Protein AF-A0A2D4JCH6-F1 (afdb_monomer)

Structure (mmCIF, N/CA/C/O backbone):
data_AF-A0A2D4JCH6-F1
#
_entry.id   AF-A0A2D4JCH6-F1
#
loop_
_atom_site.group_PDB
_atom_site.id
_atom_site.type_symbol
_atom_site.label_atom_id
_atom_site.label_alt_id
_atom_site.label_comp_id
_atom_site.label_asym_id
_atom_site.label_entity_id
_atom_site.label_seq_id
_atom_site.pdbx_PDB_ins_code
_atom_site.Cartn_x
_atom_site.Cartn_y
_atom_site.Cartn_z
_atom_site.occupancy
_atom_site.B_iso_or_equiv
_atom_site.auth_seq_id
_atom_site.auth_comp_id
_atom_site.auth_asym_id
_atom_site.auth_atom_id
_atom_site.pdbx_PDB_model_num
ATOM 1 N N . VAL A 1 1 ? 6.506 -12.071 -4.773 1.00 71.94 1 VAL A N 1
ATOM 2 C CA . VAL A 1 1 ? 5.871 -12.316 -3.455 1.00 71.94 1 VAL A CA 1
ATOM 3 C C . VAL A 1 1 ? 6.969 -12.253 -2.410 1.00 71.94 1 VAL A C 1
ATOM 5 O O . VAL A 1 1 ? 8.033 -12.792 -2.683 1.00 71.94 1 VAL A O 1
ATOM 8 N N . SER A 1 2 ? 6.762 -11.554 -1.295 1.00 74.69 2 SER A N 1
ATOM 9 C CA . SER A 1 2 ? 7.738 -11.487 -0.205 1.00 74.69 2 SER A CA 1
ATOM 10 C C . SER A 1 2 ? 7.780 -12.816 0.542 1.00 74.69 2 SER A C 1
ATOM 12 O O . SER A 1 2 ? 6.731 -13.385 0.840 1.00 74.69 2 SER A O 1
ATOM 14 N N . THR A 1 3 ? 8.980 -13.329 0.801 1.00 81.62 3 THR A N 1
ATOM 15 C CA . THR A 1 3 ? 9.206 -14.608 1.494 1.00 81.62 3 THR A CA 1
ATOM 16 C C . THR A 1 3 ? 9.396 -14.441 3.003 1.00 81.62 3 THR A C 1
ATOM 18 O O . THR A 1 3 ? 9.508 -15.439 3.710 1.00 81.62 3 THR A O 1
ATOM 21 N N . GLY A 1 4 ? 9.417 -13.203 3.509 1.00 85.62 4 GLY A N 1
ATOM 22 C CA . GLY A 1 4 ? 9.615 -12.886 4.922 1.00 85.62 4 GLY A CA 1
ATOM 23 C C . GLY A 1 4 ? 9.045 -11.518 5.300 1.00 85.62 4 GLY A C 1
ATOM 24 O O . GLY A 1 4 ? 8.462 -10.826 4.468 1.00 85.62 4 GLY A O 1
ATOM 25 N N . CYS A 1 5 ? 9.198 -11.144 6.570 1.00 91.44 5 CYS A N 1
ATOM 26 C CA . CYS A 1 5 ? 8.787 -9.834 7.068 1.00 91.44 5 CYS A CA 1
ATOM 27 C C . CYS A 1 5 ? 9.820 -8.779 6.643 1.00 91.44 5 CYS A C 1
ATOM 29 O O . CYS A 1 5 ? 10.999 -8.888 6.981 1.00 91.44 5 CYS A O 1
ATOM 31 N N . GLU A 1 6 ? 9.396 -7.783 5.869 1.00 90.38 6 GLU A N 1
ATOM 32 C CA . GLU A 1 6 ? 10.248 -6.676 5.442 1.00 90.38 6 GLU A CA 1
ATOM 33 C C . GLU A 1 6 ? 10.234 -5.581 6.506 1.00 90.38 6 GLU A C 1
ATOM 35 O O . GLU A 1 6 ? 9.168 -5.165 6.955 1.00 90.38 6 GLU A O 1
ATOM 40 N N . VAL A 1 7 ? 11.418 -5.092 6.875 1.00 87.25 7 VAL A N 1
ATOM 41 C CA . VAL A 1 7 ? 11.586 -3.934 7.759 1.00 87.25 7 VAL A CA 1
ATOM 42 C C . VAL A 1 7 ? 11.928 -2.731 6.891 1.00 87.25 7 VAL A C 1
ATOM 44 O O . VAL A 1 7 ? 12.899 -2.779 6.129 1.00 87.25 7 VAL A O 1
ATOM 47 N N . ARG A 1 8 ? 11.146 -1.656 6.984 1.00 78.38 8 ARG A N 1
ATOM 48 C CA . ARG A 1 8 ? 11.435 -0.393 6.291 1.00 78.38 8 ARG A CA 1
ATOM 49 C C . ARG A 1 8 ? 11.866 0.692 7.279 1.00 78.38 8 ARG A C 1
ATOM 51 O O . ARG A 1 8 ? 11.568 0.574 8.462 1.00 78.38 8 ARG A O 1
ATOM 58 N N . PRO A 1 9 ? 12.602 1.732 6.836 1.00 70.19 9 PRO A N 1
ATOM 59 C CA . PRO A 1 9 ? 12.884 2.889 7.682 1.00 70.19 9 PRO A CA 1
ATOM 60 C C . PRO A 1 9 ? 11.574 3.506 8.202 1.00 70.19 9 PRO A C 1
ATOM 62 O O . PRO A 1 9 ? 10.740 3.927 7.407 1.00 70.19 9 PRO A O 1
ATOM 65 N N . GLY A 1 10 ? 11.401 3.534 9.527 1.00 65.06 10 GLY A N 1
ATOM 66 C CA . GLY A 1 10 ? 10.126 3.816 10.207 1.00 65.06 10 GLY A CA 1
ATOM 67 C C . GLY A 1 10 ? 9.598 2.580 10.959 1.00 65.06 10 GLY A C 1
ATOM 68 O O . GLY A 1 10 ? 10.153 1.495 10.811 1.00 65.06 10 GLY A O 1
ATOM 69 N N . PRO A 1 11 ? 8.556 2.690 11.804 1.00 61.19 11 PRO A N 1
ATOM 70 C CA . PRO A 1 11 ? 7.931 1.535 12.455 1.00 61.19 11 PRO A CA 1
ATOM 71 C C . PRO A 1 11 ? 7.008 0.785 11.475 1.00 61.19 11 PRO A C 1
ATOM 73 O O . PRO A 1 11 ? 5.821 0.600 11.742 1.00 61.19 11 PRO A O 1
ATOM 76 N N . GLU A 1 12 ? 7.536 0.405 10.309 1.00 78.44 12 GLU A N 1
ATOM 77 C CA . GLU A 1 12 ? 6.784 -0.263 9.247 1.00 78.44 12 GLU A CA 1
ATOM 78 C C . GLU A 1 12 ? 7.354 -1.653 8.971 1.00 78.44 12 GLU A C 1
ATOM 80 O O . GLU A 1 12 ? 8.419 -1.818 8.367 1.00 78.44 12 GLU A O 1
ATOM 85 N N . PHE A 1 13 ? 6.599 -2.658 9.407 1.00 91.81 13 PHE A N 1
ATOM 86 C CA . PHE A 1 13 ? 6.826 -4.060 9.090 1.00 91.81 13 PHE A CA 1
ATOM 87 C C . PHE A 1 13 ? 5.783 -4.498 8.075 1.00 91.81 13 PHE A C 1
ATOM 89 O O . PHE A 1 13 ? 4.589 -4.274 8.295 1.00 91.81 13 PHE A O 1
ATOM 96 N N . LEU A 1 14 ? 6.200 -5.094 6.957 1.00 92.62 14 LEU A N 1
ATOM 97 C CA . LEU A 1 14 ? 5.248 -5.474 5.917 1.00 92.62 14 LEU A CA 1
ATOM 98 C C . LEU A 1 14 ? 5.599 -6.759 5.173 1.00 92.62 14 LEU A C 1
ATOM 100 O O . LEU A 1 14 ? 6.757 -7.139 5.032 1.00 92.62 14 LEU A O 1
ATOM 104 N N . THR A 1 15 ? 4.569 -7.398 4.626 1.00 93.88 15 THR A N 1
ATOM 105 C CA . THR A 1 15 ? 4.709 -8.397 3.561 1.00 93.88 15 THR A CA 1
ATOM 106 C C . THR A 1 15 ? 3.992 -7.905 2.310 1.00 93.88 15 THR A C 1
ATOM 108 O O . THR A 1 15 ? 3.026 -7.142 2.382 1.00 93.88 15 THR A O 1
ATOM 111 N N . ARG A 1 16 ? 4.464 -8.311 1.129 1.00 93.19 16 ARG A N 1
ATOM 112 C CA . ARG A 1 16 ? 3.906 -7.843 -0.149 1.00 93.19 16 ARG A CA 1
ATOM 113 C C . ARG A 1 16 ? 3.774 -8.941 -1.191 1.00 93.19 16 ARG A C 1
ATOM 115 O O . ARG A 1 16 ? 4.590 -9.857 -1.274 1.00 93.19 16 ARG A O 1
ATOM 122 N N . SER A 1 17 ? 2.760 -8.833 -2.041 1.00 93.00 17 SER A N 1
ATOM 123 C CA . SER A 1 17 ? 2.503 -9.777 -3.131 1.00 93.00 17 SER A CA 1
ATOM 124 C C . SER A 1 17 ? 2.033 -9.041 -4.377 1.00 93.00 17 SER A C 1
ATOM 126 O O . SER A 1 17 ? 0.960 -8.437 -4.371 1.00 93.00 17 SER A O 1
ATOM 128 N N . TYR A 1 18 ? 2.862 -9.045 -5.426 1.00 93.56 18 TYR A N 1
ATOM 129 C CA . TYR A 1 18 ? 2.617 -8.313 -6.671 1.00 93.56 18 TYR A CA 1
ATOM 130 C C . TYR A 1 18 ? 2.378 -9.288 -7.814 1.00 93.56 18 TYR A C 1
ATOM 132 O O . TYR A 1 18 ? 3.076 -10.292 -7.952 1.00 93.56 18 TYR A O 1
ATOM 140 N N . MET A 1 19 ? 1.388 -8.958 -8.632 1.00 95.00 19 MET A N 1
ATOM 141 C CA . MET A 1 19 ? 0.992 -9.692 -9.820 1.00 95.00 19 MET A CA 1
ATOM 142 C C . MET A 1 19 ? 1.044 -8.728 -10.997 1.00 95.00 19 MET A C 1
ATOM 144 O O . MET A 1 19 ? 0.363 -7.700 -10.982 1.00 95.00 19 MET A O 1
ATOM 148 N N . PHE A 1 20 ? 1.837 -9.066 -12.007 1.00 93.81 20 PHE A N 1
ATOM 149 C CA . PHE A 1 20 ? 1.946 -8.307 -13.24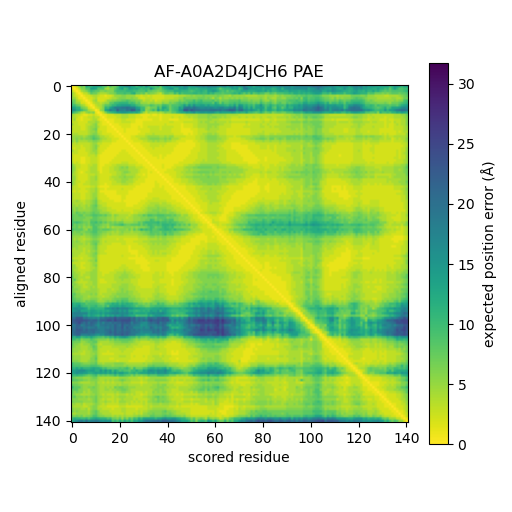8 1.00 93.81 20 PHE A CA 1
ATOM 150 C C . PHE A 1 20 ? 1.236 -9.061 -14.365 1.00 93.81 20 PHE A C 1
ATOM 152 O O . PHE A 1 20 ? 1.320 -10.284 -14.458 1.00 93.81 20 PHE A O 1
ATOM 159 N N . PHE A 1 21 ? 0.521 -8.325 -15.205 1.00 94.56 21 PHE A N 1
ATOM 160 C CA . PHE A 1 21 ? -0.248 -8.873 -16.315 1.00 94.56 21 PHE A CA 1
ATOM 161 C C . PHE A 1 21 ? 0.388 -8.468 -17.648 1.00 94.56 21 PHE A C 1
ATOM 163 O O . PHE A 1 21 ? 1.012 -7.412 -17.755 1.00 94.56 21 PHE A O 1
ATOM 170 N N . ALA A 1 22 ? 0.176 -9.270 -18.696 1.00 92.88 22 ALA A N 1
ATOM 171 C CA . ALA A 1 22 ? 0.750 -9.029 -20.026 1.00 92.88 22 ALA A CA 1
ATOM 172 C C . ALA A 1 22 ? 0.373 -7.656 -20.624 1.00 92.88 22 ALA A C 1
ATOM 174 O O . ALA A 1 22 ? 1.137 -7.054 -21.374 1.00 92.88 22 ALA A O 1
ATOM 175 N N . ASN A 1 23 ? -0.779 -7.103 -20.237 1.00 94.50 23 ASN A N 1
ATOM 176 C CA . ASN A 1 23 ? -1.227 -5.763 -20.630 1.00 94.50 23 ASN A CA 1
ATOM 177 C C . ASN A 1 23 ? -0.582 -4.622 -19.814 1.00 94.50 23 ASN A C 1
ATOM 179 O O . ASN A 1 23 ? -1.053 -3.481 -19.859 1.00 94.50 23 ASN A O 1
ATOM 183 N N . ARG A 1 24 ? 0.494 -4.918 -19.074 1.00 93.69 24 ARG A N 1
ATOM 184 C CA . ARG A 1 24 ? 1.244 -4.000 -18.205 1.00 93.69 24 ARG A CA 1
ATOM 185 C C . ARG A 1 24 ? 0.456 -3.460 -17.015 1.00 93.69 24 ARG A C 1
ATOM 187 O O . ARG A 1 24 ? 0.909 -2.527 -16.354 1.00 93.69 24 ARG A O 1
ATOM 194 N N . LEU A 1 25 ? -0.720 -4.011 -16.733 1.00 96.56 25 LEU A N 1
ATOM 195 C CA . LEU A 1 25 ? -1.394 -3.750 -15.471 1.00 96.56 25 LEU A CA 1
ATOM 196 C C . LEU A 1 25 ? -0.701 -4.523 -14.355 1.00 96.56 25 LEU A C 1
ATOM 198 O O . LEU A 1 25 ? -0.081 -5.563 -14.589 1.00 96.56 25 LEU A O 1
ATOM 202 N N . PHE A 1 26 ? -0.856 -4.038 -13.133 1.00 96.25 26 PHE A N 1
ATOM 203 C CA . PHE A 1 26 ? -0.466 -4.781 -11.950 1.00 96.25 26 PHE A CA 1
ATOM 204 C C . PHE A 1 26 ? -1.544 -4.722 -10.874 1.00 96.25 26 PHE A C 1
ATOM 206 O O . PHE A 1 26 ? -2.328 -3.768 -10.783 1.00 96.25 26 PHE A O 1
ATOM 213 N N . LYS A 1 27 ? -1.560 -5.766 -10.048 1.00 97.31 27 LYS A N 1
ATOM 214 C CA . LYS A 1 27 ? -2.262 -5.802 -8.770 1.00 97.31 27 LYS A CA 1
ATOM 215 C C . LYS A 1 27 ? -1.237 -6.072 -7.683 1.00 97.31 27 LYS A C 1
ATOM 217 O O . LYS A 1 27 ? -0.439 -6.996 -7.807 1.00 97.31 27 LYS A O 1
ATOM 222 N N . ALA A 1 28 ? -1.269 -5.273 -6.634 1.00 96.38 28 ALA A N 1
ATOM 223 C CA . ALA A 1 28 ? -0.366 -5.400 -5.509 1.00 96.38 28 ALA A CA 1
ATOM 224 C C . ALA A 1 28 ? -1.159 -5.459 -4.207 1.00 96.38 28 ALA A C 1
ATOM 226 O O . ALA A 1 28 ? -2.183 -4.793 -4.052 1.00 96.38 28 ALA A O 1
ATOM 227 N N . TYR A 1 29 ? -0.668 -6.278 -3.288 1.00 95.69 29 TYR A N 1
ATOM 228 C CA . TYR A 1 29 ? -1.117 -6.323 -1.907 1.00 95.69 29 TYR A CA 1
ATOM 229 C C . TYR A 1 29 ? 0.070 -6.017 -1.010 1.00 95.69 29 TYR A C 1
ATOM 231 O O . TYR A 1 29 ? 1.151 -6.572 -1.226 1.00 95.69 29 TYR A O 1
ATOM 239 N N . GLN A 1 30 ? -0.143 -5.163 -0.020 1.00 94.56 30 GLN A N 1
ATOM 240 C CA . GLN A 1 30 ? 0.806 -4.906 1.057 1.00 94.56 30 GLN A CA 1
ATOM 241 C C . GLN A 1 30 ? 0.072 -5.097 2.380 1.00 94.56 30 GLN A C 1
ATOM 243 O O . GLN A 1 30 ? -0.994 -4.519 2.581 1.00 94.56 30 GLN A O 1
ATOM 248 N N . PHE A 1 31 ? 0.614 -5.928 3.258 1.00 94.44 31 PHE A N 1
ATOM 249 C CA . PHE A 1 31 ? 0.073 -6.193 4.585 1.00 94.44 31 PHE A CA 1
ATOM 250 C C . PHE A 1 31 ? 1.027 -5.584 5.596 1.00 94.44 31 PHE A C 1
ATOM 252 O O . PHE A 1 31 ? 2.207 -5.920 5.571 1.00 94.44 31 PHE A O 1
ATOM 259 N N . TYR A 1 32 ? 0.525 -4.697 6.446 1.00 93.69 32 TYR A N 1
ATOM 260 C CA . TYR A 1 32 ? 1.311 -3.988 7.446 1.00 93.69 32 TYR A CA 1
ATOM 261 C C . TYR A 1 32 ? 1.084 -4.589 8.828 1.00 93.69 32 TYR A C 1
ATOM 263 O O . TYR A 1 32 ? -0.036 -4.973 9.182 1.00 93.69 32 TYR A O 1
ATOM 271 N N . TYR A 1 33 ? 2.140 -4.617 9.629 1.00 93.69 33 TYR A N 1
ATOM 272 C CA . TYR A 1 33 ? 2.180 -5.264 10.933 1.00 93.69 33 TYR A CA 1
ATOM 273 C C . TYR A 1 33 ? 2.802 -4.345 11.978 1.00 93.69 33 TYR A C 1
ATOM 275 O O . TYR A 1 33 ? 3.568 -3.437 11.654 1.00 93.69 33 TYR A O 1
ATOM 283 N N . HIS A 1 34 ? 2.442 -4.575 13.237 1.00 91.56 34 HIS A N 1
ATOM 284 C CA . HIS A 1 34 ? 2.988 -3.832 14.369 1.00 91.56 34 HIS A CA 1
ATOM 285 C C . HIS A 1 34 ? 4.353 -4.368 14.820 1.00 91.56 34 HIS A C 1
ATOM 287 O O . HIS A 1 34 ? 5.165 -3.620 15.360 1.00 91.56 34 HIS A O 1
ATOM 293 N N . ASP A 1 35 ? 4.615 -5.653 14.580 1.00 91.81 35 ASP A N 1
ATOM 294 C CA . ASP A 1 35 ? 5.779 -6.371 15.082 1.00 91.81 35 ASP A CA 1
ATOM 295 C C . ASP A 1 35 ? 6.720 -6.842 13.951 1.00 91.81 35 ASP A C 1
ATOM 297 O O . ASP A 1 35 ? 6.270 -7.149 12.842 1.00 91.81 35 ASP A O 1
ATOM 301 N N . PRO A 1 36 ? 8.028 -6.997 14.235 1.00 91.25 36 PRO A N 1
ATOM 302 C CA . PRO A 1 36 ? 9.027 -7.416 13.248 1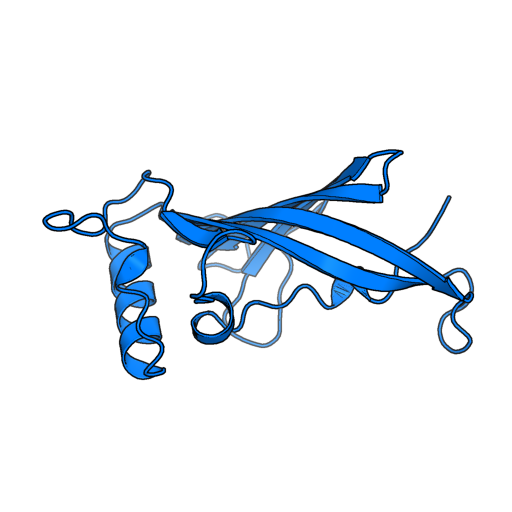.00 91.25 36 PRO A CA 1
ATOM 303 C C . PRO A 1 36 ? 8.890 -8.871 12.790 1.00 91.25 36 PRO A C 1
ATOM 305 O O . PRO A 1 36 ? 9.581 -9.285 11.859 1.00 91.25 36 PRO A O 1
ATOM 308 N N . SER A 1 37 ? 8.034 -9.667 13.438 1.00 91.69 37 SER A N 1
ATOM 309 C CA . SER A 1 37 ? 7.746 -11.041 13.024 1.00 91.69 37 SER A CA 1
ATOM 310 C C . SER A 1 37 ? 6.482 -11.162 12.170 1.00 91.69 37 SER A C 1
ATOM 312 O O . SER A 1 37 ? 6.122 -12.279 11.795 1.00 91.69 37 SER A O 1
ATOM 314 N N . CYS A 1 38 ? 5.843 -10.036 11.8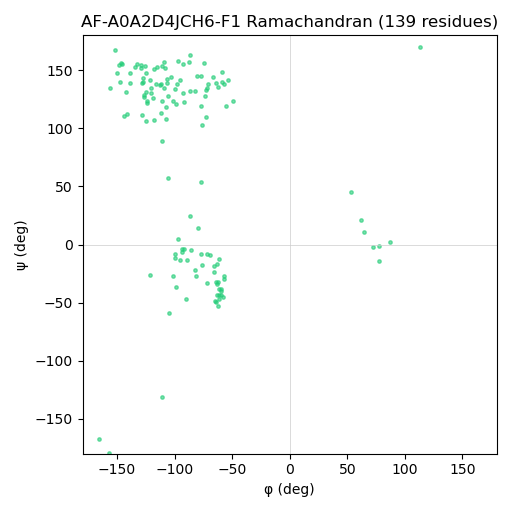23 1.00 93.38 38 CYS A N 1
ATOM 315 C CA . CYS A 1 38 ? 4.623 -9.976 11.024 1.00 93.38 38 CYS A CA 1
ATOM 316 C C . CYS A 1 38 ? 3.490 -10.867 11.587 1.00 93.38 38 CYS A C 1
ATOM 318 O O . CYS A 1 38 ? 2.833 -11.604 10.846 1.00 93.38 38 CYS A O 1
ATOM 320 N N . ARG A 1 39 ? 3.265 -10.824 12.908 1.00 93.50 39 ARG A N 1
ATOM 321 C CA . ARG A 1 39 ? 2.229 -11.607 13.615 1.00 93.50 39 ARG A CA 1
ATOM 322 C C . ARG A 1 39 ? 0.985 -10.796 13.969 1.00 93.50 39 ARG A C 1
ATOM 324 O O . ARG A 1 39 ? -0.101 -11.364 14.053 1.00 93.50 39 ARG A O 1
ATOM 331 N N . GLU A 1 40 ? 1.129 -9.491 14.148 1.00 93.62 40 GLU A N 1
ATOM 332 C CA . GLU A 1 40 ? 0.087 -8.562 14.576 1.00 93.62 40 GLU A CA 1
ATOM 333 C C . GLU A 1 40 ? -0.295 -7.627 13.417 1.00 93.62 40 GLU A C 1
ATOM 335 O O . GLU A 1 40 ? 0.317 -6.568 13.239 1.00 93.62 40 GLU A O 1
ATOM 340 N N . PRO A 1 41 ? -1.277 -8.007 12.575 1.00 93.69 41 PRO A N 1
ATOM 341 C CA . PRO A 1 41 ? -1.662 -7.215 11.414 1.00 93.69 41 PRO A CA 1
ATOM 342 C C . PRO A 1 41 ? -2.390 -5.931 11.829 1.00 93.69 41 PRO A C 1
ATOM 344 O O . PRO A 1 41 ? -3.276 -5.938 12.685 1.00 93.69 41 PRO A O 1
ATOM 347 N N . THR A 1 42 ? -2.062 -4.821 11.171 1.00 94.06 42 THR A N 1
ATOM 348 C CA . THR A 1 42 ? -2.657 -3.502 11.439 1.00 94.06 42 THR A CA 1
ATOM 349 C C . THR A 1 42 ? -3.653 -3.124 10.347 1.00 94.06 42 THR A C 1
ATOM 351 O O . THR A 1 42 ? -4.850 -2.960 10.607 1.00 94.06 42 THR A O 1
ATOM 354 N N . TYR A 1 43 ? -3.183 -3.061 9.105 1.00 94.06 43 TYR A N 1
ATOM 355 C CA . TYR A 1 43 ? -3.984 -2.792 7.919 1.00 94.06 43 TYR A CA 1
ATOM 356 C C . TYR A 1 43 ? -3.362 -3.442 6.680 1.00 94.06 43 TYR A C 1
ATOM 358 O O . TYR A 1 43 ? -2.217 -3.894 6.694 1.00 94.06 43 TYR A O 1
ATOM 366 N N . SER A 1 44 ? -4.118 -3.502 5.592 1.00 95.44 44 SER A N 1
ATOM 367 C CA . SER A 1 44 ? -3.600 -3.877 4.279 1.00 95.44 44 SER A CA 1
ATOM 368 C C . SER A 1 44 ? -3.993 -2.867 3.221 1.00 95.44 44 SER A C 1
ATOM 370 O O . SER A 1 44 ? -5.033 -2.215 3.321 1.00 95.44 44 SER A O 1
ATOM 372 N N . LEU A 1 45 ? -3.153 -2.764 2.195 1.00 95.44 45 LEU A N 1
ATOM 373 C CA . LEU A 1 45 ? -3.411 -1.990 0.997 1.00 95.44 45 LEU A CA 1
ATOM 374 C C . LEU A 1 45 ? -3.650 -2.921 -0.190 1.00 95.44 45 LEU A C 1
ATOM 376 O O . LEU A 1 45 ? -2.899 -3.871 -0.427 1.00 95.44 45 LEU A O 1
ATOM 380 N N . VAL A 1 46 ? -4.690 -2.612 -0.959 1.00 96.38 46 VAL A N 1
ATOM 381 C CA . VAL A 1 46 ? -5.008 -3.246 -2.237 1.00 96.38 46 VAL A CA 1
ATOM 382 C C . VAL A 1 46 ? -4.791 -2.221 -3.333 1.00 96.38 46 VAL A C 1
ATOM 384 O O . VAL A 1 46 ? -5.533 -1.244 -3.444 1.00 96.38 46 VAL A O 1
ATOM 387 N N . ILE A 1 47 ? -3.790 -2.466 -4.167 1.00 97.12 47 ILE A N 1
ATOM 388 C CA . ILE A 1 47 ? -3.339 -1.519 -5.177 1.00 97.12 47 ILE A CA 1
ATOM 389 C C . ILE A 1 47 ? -3.563 -2.090 -6.569 1.00 97.12 47 ILE A C 1
ATOM 391 O O . ILE A 1 47 ? -3.316 -3.269 -6.842 1.00 97.12 47 ILE A O 1
ATOM 395 N N . LYS A 1 48 ? -4.035 -1.236 -7.470 1.00 97.31 48 LYS A N 1
ATOM 396 C CA . LYS A 1 48 ? -4.112 -1.500 -8.903 1.00 97.31 48 LYS A CA 1
ATOM 397 C C . LYS A 1 48 ? -3.467 -0.351 -9.649 1.00 97.31 48 LYS A C 1
ATOM 399 O O . LYS A 1 48 ? -3.720 0.809 -9.331 1.00 97.31 48 LYS A O 1
ATOM 404 N N . GLY A 1 49 ? -2.716 -0.671 -10.689 1.00 96.75 49 GLY A N 1
ATOM 405 C CA . GLY A 1 49 ? -2.084 0.337 -11.522 1.00 96.75 49 GLY A CA 1
ATOM 406 C C . GLY A 1 49 ? -1.579 -0.224 -12.836 1.00 96.75 49 GLY A C 1
ATOM 407 O O . GLY A 1 49 ? -1.912 -1.346 -13.230 1.00 96.75 49 GLY A O 1
ATOM 408 N N . LYS A 1 50 ? -0.771 0.582 -13.512 1.00 96.19 50 LYS A N 1
ATOM 409 C CA . LYS A 1 50 ? -0.062 0.234 -14.737 1.00 96.19 50 LYS A CA 1
ATOM 410 C C . LYS A 1 50 ? 1.416 0.546 -14.571 1.00 96.19 50 LYS A C 1
ATOM 412 O O . LYS A 1 50 ? 1.763 1.583 -14.014 1.00 96.19 50 LYS A O 1
ATOM 417 N N . ILE A 1 51 ? 2.267 -0.330 -15.086 1.00 95.50 51 ILE A N 1
ATOM 418 C CA . ILE A 1 51 ? 3.712 -0.128 -15.136 1.00 95.50 51 ILE A CA 1
ATOM 419 C C . ILE A 1 51 ? 4.152 0.173 -16.572 1.00 95.50 51 ILE A C 1
ATOM 421 O O . ILE A 1 51 ? 3.615 -0.362 -17.548 1.00 95.50 51 ILE A O 1
ATOM 425 N N . ARG A 1 52 ? 5.125 1.063 -16.727 1.00 95.06 52 ARG A N 1
ATOM 426 C CA . ARG A 1 52 ? 5.752 1.403 -18.000 1.00 95.06 52 ARG A CA 1
ATOM 427 C C . ARG A 1 52 ? 7.252 1.198 -17.868 1.00 95.06 52 ARG A C 1
ATOM 429 O O . ARG A 1 52 ? 7.934 2.017 -17.271 1.00 95.06 52 ARG A O 1
ATOM 436 N N . LEU A 1 53 ? 7.742 0.129 -18.486 1.00 93.38 53 LEU A N 1
ATOM 437 C CA . LEU A 1 53 ? 9.173 -0.120 -18.626 1.00 93.38 53 LEU A CA 1
ATOM 438 C C . LEU A 1 53 ? 9.822 0.979 -19.481 1.00 93.38 53 LEU A C 1
ATOM 440 O O . LEU A 1 53 ? 9.232 1.432 -20.473 1.00 93.38 53 LEU A O 1
ATOM 444 N N . ARG A 1 54 ? 11.009 1.410 -19.064 1.00 93.75 54 ARG A N 1
ATOM 445 C CA . ARG A 1 54 ? 11.863 2.411 -19.708 1.00 93.75 54 ARG A CA 1
ATOM 446 C C . ARG A 1 54 ? 13.111 1.715 -20.261 1.00 93.75 54 ARG A C 1
ATOM 448 O O . ARG A 1 54 ? 12.976 0.728 -20.980 1.00 93.75 54 ARG A O 1
ATOM 455 N N . GLN A 1 55 ? 14.295 2.248 -19.982 1.00 94.06 55 GLN A N 1
ATOM 456 C CA . GLN A 1 55 ? 15.580 1.683 -20.377 1.00 94.06 55 GLN A CA 1
ATOM 457 C C . GLN A 1 55 ? 16.107 0.661 -19.363 1.00 94.06 55 GLN A C 1
ATOM 459 O O . GLN A 1 55 ? 15.690 0.630 -18.205 1.00 94.06 55 GLN A O 1
ATOM 464 N N . ALA A 1 56 ? 17.074 -0.149 -19.798 1.00 93.81 56 ALA A N 1
ATOM 465 C CA . ALA A 1 56 ? 17.934 -0.875 -18.873 1.00 93.81 56 ALA A CA 1
ATOM 466 C C . ALA A 1 56 ? 18.635 0.123 -17.939 1.00 93.81 56 ALA A C 1
ATOM 468 O O . ALA A 1 56 ? 19.079 1.186 -18.377 1.00 93.81 56 ALA A O 1
ATOM 469 N N . SER A 1 57 ? 18.715 -0.215 -16.658 1.00 92.44 57 SER A N 1
ATOM 470 C CA . SER A 1 57 ? 19.347 0.646 -15.667 1.00 92.44 57 SER A CA 1
ATOM 471 C C . SER A 1 57 ? 20.864 0.646 -15.857 1.00 92.44 57 SER A C 1
ATOM 473 O O . SER A 1 57 ? 21.491 -0.404 -16.013 1.00 92.44 57 SER A O 1
ATOM 475 N N . TRP A 1 58 ? 21.454 1.838 -15.812 1.00 92.31 58 TRP A N 1
ATOM 476 C CA . TRP A 1 58 ? 22.899 2.045 -15.934 1.00 92.31 58 TRP A CA 1
ATOM 477 C C . TRP A 1 58 ? 23.650 1.823 -14.611 1.00 92.31 58 TRP A C 1
ATOM 479 O O . TRP A 1 58 ? 24.843 1.535 -14.628 1.00 92.31 58 TRP A O 1
ATOM 489 N N . ILE A 1 59 ? 22.951 1.930 -13.473 1.00 92.25 59 ILE A N 1
ATOM 490 C CA . ILE A 1 59 ? 23.517 1.781 -12.119 1.00 92.25 59 ILE A CA 1
ATOM 491 C C . ILE A 1 59 ? 23.438 0.324 -11.653 1.00 92.25 59 ILE A C 1
ATOM 493 O O . ILE A 1 59 ? 24.397 -0.238 -11.131 1.00 92.25 59 ILE A O 1
ATOM 497 N N . THR A 1 60 ? 22.275 -0.300 -11.829 1.00 90.88 60 THR A N 1
ATOM 498 C CA . THR A 1 60 ? 21.990 -1.680 -11.424 1.00 90.88 60 THR A CA 1
ATOM 499 C C . THR A 1 60 ? 21.906 -2.576 -12.654 1.00 90.88 60 THR A C 1
ATOM 501 O O . THR A 1 60 ? 20.936 -2.516 -13.415 1.00 90.88 60 THR A O 1
ATOM 504 N N . LEU A 1 61 ? 22.922 -3.419 -12.843 1.00 91.12 61 LEU A N 1
ATOM 505 C CA . LEU A 1 61 ? 23.001 -4.350 -13.966 1.00 91.12 61 LEU A CA 1
ATOM 506 C C . LEU A 1 61 ? 21.841 -5.360 -13.934 1.00 91.12 61 LEU A C 1
ATOM 508 O O . LEU A 1 61 ? 21.520 -5.920 -12.888 1.00 91.12 61 LEU A O 1
ATOM 512 N N . GLY A 1 62 ? 21.218 -5.607 -15.090 1.00 89.69 62 GLY A N 1
ATOM 513 C CA . GLY A 1 62 ? 20.096 -6.547 -15.229 1.00 89.69 62 GLY A CA 1
ATOM 514 C C . GLY A 1 62 ? 18.745 -6.015 -14.737 1.00 89.69 62 GLY A C 1
ATOM 515 O O . GLY A 1 62 ? 17.736 -6.709 -14.858 1.00 89.69 62 GLY A O 1
ATOM 516 N N . ALA A 1 63 ? 18.703 -4.789 -14.213 1.00 93.25 63 ALA A N 1
ATOM 517 C CA . ALA A 1 63 ? 17.462 -4.106 -13.887 1.00 93.25 63 ALA A CA 1
ATOM 518 C C . ALA A 1 63 ? 16.981 -3.231 -15.052 1.00 93.25 63 ALA A C 1
ATOM 520 O O . ALA A 1 63 ? 17.760 -2.773 -15.887 1.00 93.25 63 ALA A O 1
ATOM 521 N N . THR A 1 64 ? 15.678 -2.983 -15.093 1.00 94.31 64 THR A N 1
ATOM 522 C CA . THR A 1 64 ? 15.007 -2.083 -16.032 1.00 94.31 64 THR A CA 1
ATOM 523 C C . THR A 1 64 ? 14.337 -0.974 -15.237 1.00 94.31 64 THR A C 1
ATOM 525 O O . THR A 1 64 ? 13.561 -1.242 -14.318 1.00 94.31 64 THR A O 1
ATOM 528 N N . 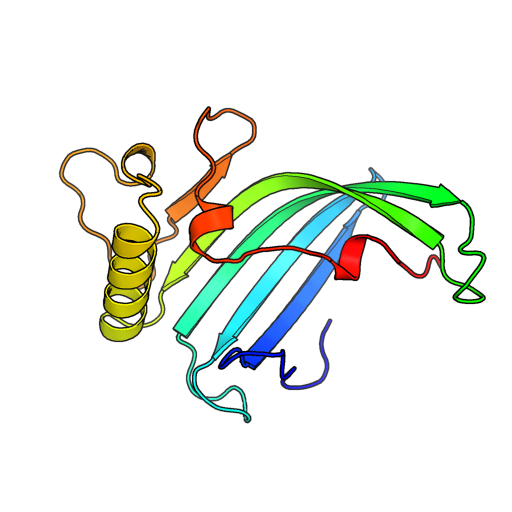GLU A 1 65 ? 14.642 0.271 -15.585 1.00 95.50 65 GLU A N 1
ATOM 529 C CA . GLU A 1 65 ? 13.967 1.439 -15.026 1.00 95.50 65 GLU A CA 1
ATOM 530 C C . GLU A 1 65 ? 12.506 1.443 -15.482 1.00 95.50 65 GLU A C 1
ATOM 532 O O . GLU A 1 65 ? 12.180 1.032 -16.601 1.00 95.50 65 GLU A O 1
ATOM 537 N N . ALA A 1 66 ? 11.601 1.885 -14.620 1.00 95.19 66 ALA A N 1
ATOM 538 C CA . ALA A 1 66 ? 10.178 1.891 -14.908 1.00 95.19 66 ALA A CA 1
ATOM 539 C C . ALA A 1 66 ? 9.465 3.053 -14.216 1.00 95.19 66 ALA A C 1
ATOM 541 O O . ALA A 1 66 ? 9.878 3.528 -13.166 1.00 95.19 66 ALA A O 1
ATOM 542 N N . ASP A 1 67 ? 8.344 3.470 -14.797 1.00 95.25 67 ASP A N 1
ATOM 543 C CA . ASP A 1 67 ? 7.375 4.331 -14.124 1.00 95.25 67 ASP A CA 1
ATOM 544 C C . ASP A 1 67 ? 6.122 3.531 -13.799 1.00 95.25 67 ASP A C 1
ATOM 546 O O . ASP A 1 67 ? 5.736 2.624 -14.544 1.00 95.25 67 ASP A O 1
ATOM 550 N N . TYR A 1 68 ? 5.411 3.922 -12.748 1.00 94.75 68 TYR A N 1
ATOM 551 C CA . TYR A 1 68 ? 4.108 3.357 -12.427 1.00 94.75 68 TYR A CA 1
ATOM 552 C C . TYR A 1 68 ? 3.054 4.450 -12.303 1.00 94.75 68 TYR A C 1
ATOM 554 O O . TYR A 1 68 ? 3.332 5.578 -11.914 1.00 94.75 68 TYR A O 1
ATOM 562 N N . HIS A 1 69 ? 1.828 4.095 -12.670 1.00 94.31 69 HIS A N 1
ATOM 563 C CA . HIS A 1 69 ? 0.650 4.936 -12.514 1.00 94.31 69 HIS A CA 1
ATOM 564 C C . HIS A 1 69 ? -0.378 4.153 -11.714 1.00 94.31 69 HIS A C 1
ATOM 566 O O . HIS A 1 69 ? -0.748 3.033 -12.083 1.00 94.31 69 HIS A O 1
ATOM 572 N N . LEU A 1 70 ? -0.820 4.726 -10.603 1.00 94.69 70 LEU A N 1
ATOM 573 C CA . LEU A 1 70 ? -1.821 4.113 -9.747 1.00 94.69 70 LEU A CA 1
ATOM 574 C C . LEU A 1 70 ? -3.212 4.393 -10.316 1.00 94.69 70 LEU A C 1
ATOM 576 O O . LEU A 1 70 ? -3.544 5.518 -10.670 1.00 94.69 70 LEU A O 1
ATOM 580 N N . HIS A 1 71 ? -4.032 3.353 -10.416 1.00 95.00 71 HIS A N 1
ATOM 581 C CA . HIS A 1 71 ? -5.435 3.475 -10.805 1.00 95.00 71 HIS A CA 1
ATOM 582 C C . HIS A 1 71 ? -6.361 3.459 -9.597 1.00 95.00 71 HIS A C 1
ATOM 584 O O . HIS A 1 71 ? -7.419 4.083 -9.618 1.00 95.00 71 HIS A O 1
ATOM 590 N N . LYS A 1 72 ? -6.015 2.663 -8.584 1.00 94.81 72 LYS A N 1
ATOM 591 C CA . LYS A 1 72 ? -6.818 2.512 -7.378 1.00 94.81 72 LYS A CA 1
ATOM 592 C C . LYS A 1 72 ? -5.950 2.056 -6.220 1.00 94.81 72 LYS A C 1
ATOM 594 O O . LYS A 1 72 ? -5.195 1.097 -6.377 1.00 94.81 72 LYS A O 1
ATOM 599 N N . VAL A 1 73 ? -6.124 2.683 -5.067 1.00 94.62 73 VAL A N 1
ATOM 600 C CA . VAL A 1 73 ? -5.584 2.214 -3.789 1.00 94.62 73 VAL A CA 1
ATOM 601 C C . VAL A 1 73 ? -6.750 2.109 -2.827 1.00 94.62 73 VAL A C 1
ATOM 603 O O . VAL A 1 73 ? -7.560 3.028 -2.736 1.00 94.62 73 VAL A O 1
ATOM 606 N N . GLY A 1 74 ? -6.867 0.979 -2.143 1.00 93.00 74 GLY A N 1
ATOM 607 C CA . GLY A 1 74 ? -7.816 0.816 -1.052 1.00 93.00 74 GLY A CA 1
ATOM 608 C C . GLY A 1 74 ? -7.147 0.258 0.191 1.00 93.00 74 GLY A C 1
ATOM 609 O O . GLY A 1 74 ? -6.133 -0.425 0.080 1.00 93.00 74 GLY A O 1
ATOM 610 N N . ILE A 1 75 ? -7.725 0.544 1.352 1.00 92.75 75 ILE A N 1
ATOM 611 C CA . ILE A 1 75 ? -7.240 0.141 2.670 1.00 92.75 75 ILE A CA 1
ATOM 612 C C . ILE A 1 75 ? -8.284 -0.686 3.414 1.00 92.75 75 ILE A C 1
ATOM 614 O O . ILE A 1 75 ? -9.479 -0.394 3.353 1.00 92.75 75 ILE A O 1
ATOM 618 N N . VAL A 1 76 ? -7.819 -1.708 4.129 1.00 94.12 76 VAL A N 1
ATOM 619 C CA . VAL A 1 76 ? -8.620 -2.502 5.069 1.00 94.12 76 VAL A CA 1
ATOM 620 C C . VAL A 1 76 ? -7.915 -2.510 6.416 1.00 94.12 76 VAL A C 1
ATOM 622 O O . VAL A 1 76 ? -6.739 -2.855 6.484 1.00 94.12 76 VAL A O 1
ATOM 625 N N . PHE A 1 77 ? -8.627 -2.175 7.489 1.00 94.00 77 PHE A N 1
ATOM 626 C CA . PHE A 1 77 ? -8.102 -2.244 8.856 1.00 94.00 77 PHE A CA 1
ATOM 627 C C . PHE A 1 77 ? -8.479 -3.560 9.529 1.00 94.00 77 PHE A C 1
ATOM 629 O O . PHE A 1 77 ? -9.610 -4.022 9.383 1.00 94.00 77 PHE A O 1
ATOM 636 N N . TYR A 1 78 ? -7.566 -4.130 10.315 1.00 95.25 78 TYR A N 1
ATOM 637 C CA . TYR A 1 78 ? -7.796 -5.401 11.015 1.00 95.25 78 TYR A CA 1
ATOM 638 C C . TYR A 1 78 ? -8.187 -5.238 12.487 1.00 95.25 78 TYR A C 1
ATOM 640 O O . TYR A 1 78 ? -8.651 -6.191 13.107 1.00 95.25 78 TYR A O 1
ATOM 648 N N . SER A 1 79 ? -8.058 -4.034 13.050 1.00 93.44 79 SER A N 1
ATOM 649 C CA . SER A 1 79 ? -8.523 -3.729 14.403 1.00 93.44 79 SER A CA 1
ATOM 650 C C . SER A 1 79 ? -9.018 -2.291 14.526 1.00 93.44 79 SER A C 1
ATOM 652 O O . SER A 1 79 ? -8.604 -1.400 13.779 1.00 93.44 79 SER A O 1
ATOM 654 N N . GLN A 1 80 ? -9.888 -2.058 15.512 1.00 91.75 80 GLN A N 1
ATOM 655 C CA . GLN A 1 80 ? -10.384 -0.721 15.840 1.00 91.75 80 GLN A CA 1
ATOM 656 C C . GLN A 1 80 ? -9.237 0.225 16.220 1.00 91.75 80 GLN A C 1
ATOM 658 O O . GLN A 1 80 ? -9.224 1.381 15.805 1.00 91.75 80 GLN A O 1
ATOM 663 N N . ARG A 1 81 ? -8.253 -0.286 16.970 1.00 91.75 81 ARG A N 1
ATOM 664 C CA . ARG A 1 81 ? -7.074 0.469 17.399 1.00 91.75 81 ARG A CA 1
ATOM 665 C C . ARG A 1 81 ? -6.236 0.931 16.206 1.00 91.75 81 ARG A C 1
ATOM 667 O O . ARG A 1 81 ? -5.993 2.125 16.075 1.00 91.75 81 ARG A O 1
ATOM 674 N N . ALA A 1 82 ? -5.861 0.011 15.313 1.00 91.00 82 ALA A N 1
ATOM 675 C CA . ALA A 1 82 ? -5.050 0.337 14.136 1.00 91.00 82 ALA A CA 1
ATOM 676 C C . ALA A 1 82 ? -5.744 1.367 13.229 1.00 91.00 82 ALA A C 1
ATOM 678 O O . ALA A 1 82 ? -5.108 2.275 12.697 1.00 91.00 82 ALA A O 1
ATOM 679 N N . MET A 1 83 ? -7.065 1.250 13.094 1.00 90.19 83 MET A N 1
ATOM 680 C CA . MET A 1 83 ? -7.886 2.205 12.359 1.00 90.19 83 MET A CA 1
ATOM 681 C C . MET A 1 83 ? -7.873 3.597 12.998 1.00 90.19 83 MET A C 1
ATOM 683 O O . MET A 1 83 ? -7.640 4.581 12.304 1.00 90.19 83 MET A O 1
ATOM 687 N N . GLN A 1 84 ? -8.097 3.696 14.310 1.00 88.50 84 GLN A N 1
ATOM 688 C CA . GLN A 1 84 ? -8.093 4.978 15.023 1.00 88.50 84 GLN A CA 1
ATOM 689 C C . GLN A 1 84 ? -6.724 5.659 14.977 1.00 88.50 84 GLN A C 1
ATOM 691 O O . GLN A 1 84 ? -6.655 6.858 14.712 1.00 88.50 84 GLN A O 1
ATOM 696 N N . GLU A 1 85 ? -5.644 4.901 15.176 1.00 87.94 85 GLU A N 1
ATOM 697 C CA . GLU A 1 85 ? -4.273 5.405 15.058 1.00 87.94 85 GLU A CA 1
ATOM 698 C C . GLU A 1 85 ? -4.004 5.943 13.646 1.00 87.94 85 GLU A C 1
ATOM 700 O O . GLU A 1 85 ? -3.463 7.038 13.494 1.00 87.94 85 GLU A O 1
ATOM 705 N N . MET A 1 86 ? -4.439 5.225 12.605 1.00 86.19 86 MET A N 1
ATOM 706 C CA . MET A 1 86 ? -4.286 5.675 11.221 1.00 86.19 86 MET A CA 1
ATOM 707 C C . MET A 1 86 ? -5.094 6.940 10.921 1.00 86.19 86 MET A C 1
ATOM 709 O O . MET A 1 86 ? -4.564 7.895 10.357 1.00 86.19 86 MET A O 1
ATOM 713 N N . VAL A 1 87 ? -6.371 6.968 11.304 1.00 84.00 87 VAL A N 1
ATOM 714 C CA . VAL A 1 87 ? -7.246 8.129 11.088 1.00 84.00 87 VAL A CA 1
ATOM 715 C C . VAL A 1 87 ? -6.709 9.356 11.827 1.00 84.00 87 VAL A C 1
ATOM 717 O O . VAL A 1 87 ? -6.724 10.456 11.279 1.00 84.00 87 VAL A O 1
ATOM 720 N N . ALA A 1 88 ? -6.173 9.179 13.039 1.00 83.88 88 ALA A N 1
ATOM 721 C CA . ALA A 1 88 ? -5.522 10.255 13.776 1.00 83.88 88 ALA A CA 1
ATOM 722 C C . ALA A 1 88 ? -4.296 10.805 13.028 1.00 83.88 88 ALA A C 1
ATOM 724 O O . ALA A 1 88 ? -4.160 12.024 12.924 1.00 83.88 88 ALA A O 1
ATOM 725 N N . ARG A 1 89 ? -3.448 9.936 12.454 1.00 81.62 89 ARG A N 1
ATOM 726 C CA . ARG A 1 89 ? -2.312 10.363 11.615 1.00 81.62 89 ARG A CA 1
ATOM 727 C C . ARG A 1 89 ? -2.769 11.129 10.375 1.00 81.62 89 ARG A C 1
ATOM 729 O O . ARG A 1 89 ? -2.254 12.210 10.108 1.00 81.62 89 ARG A O 1
ATOM 736 N N . LEU A 1 90 ? -3.774 10.622 9.661 1.00 79.75 90 LEU A N 1
ATOM 737 C CA . LEU A 1 90 ? -4.321 11.292 8.477 1.00 79.75 90 LEU A CA 1
ATOM 738 C C . LEU A 1 90 ? -4.833 12.698 8.811 1.00 79.75 90 LEU A C 1
ATOM 740 O O . LEU A 1 90 ? -4.479 13.661 8.134 1.00 79.75 90 LEU A O 1
ATOM 744 N N . ASN A 1 91 ? -5.569 12.841 9.915 1.00 79.75 91 ASN A N 1
ATOM 745 C CA . ASN A 1 91 ? -6.064 14.141 10.367 1.00 79.75 91 ASN A CA 1
ATOM 746 C C . ASN A 1 91 ? -4.933 15.131 10.708 1.00 79.75 91 ASN A C 1
ATOM 748 O O . ASN A 1 91 ? -5.100 16.330 10.499 1.00 79.75 91 ASN A O 1
ATOM 752 N N . GLN A 1 92 ? -3.783 14.653 11.198 1.00 79.06 92 GLN A N 1
ATOM 753 C CA . GLN A 1 92 ? -2.614 15.496 11.493 1.00 79.06 92 GLN A CA 1
ATOM 754 C C . GLN A 1 92 ? -1.914 15.996 10.225 1.00 79.06 92 GLN A C 1
ATOM 756 O O . GLN A 1 92 ? -1.405 17.113 10.212 1.00 79.06 92 GLN A O 1
ATOM 761 N N . THR A 1 93 ? -1.908 15.198 9.153 1.00 74.94 93 THR A N 1
ATOM 762 C CA . THR A 1 93 ? -1.282 15.585 7.874 1.00 74.94 93 THR A CA 1
ATOM 763 C C . THR A 1 93 ? -2.055 16.664 7.110 1.00 74.94 93 THR A C 1
ATOM 765 O O . THR A 1 93 ? -1.567 17.168 6.103 1.00 74.94 93 THR A O 1
ATOM 768 N N . GLY A 1 94 ? -3.263 17.027 7.559 1.00 66.69 94 GLY A N 1
ATOM 769 C CA . GLY A 1 94 ? -4.113 18.021 6.894 1.00 66.69 94 GLY A CA 1
ATOM 770 C C . GLY A 1 94 ? -4.749 17.532 5.586 1.00 66.69 94 GLY A C 1
ATOM 771 O O . GLY A 1 94 ? -5.545 18.257 4.990 1.00 66.69 94 GLY A O 1
ATOM 772 N N . VAL A 1 95 ? -4.451 16.300 5.157 1.00 69.94 95 VAL A N 1
ATOM 773 C CA . VAL A 1 95 ? -5.077 15.659 3.998 1.00 69.94 95 VAL A CA 1
ATOM 774 C C . VAL A 1 95 ? -6.508 15.278 4.372 1.00 69.94 95 VAL A C 1
ATOM 776 O O . VAL A 1 95 ? -6.749 14.380 5.182 1.00 69.94 95 VAL A O 1
ATOM 779 N N . ARG A 1 96 ? -7.488 15.978 3.794 1.00 66.38 96 ARG A N 1
ATOM 780 C CA . ARG A 1 96 ? -8.901 15.642 3.979 1.00 66.38 96 ARG A CA 1
ATOM 781 C C . ARG A 1 96 ? -9.257 14.428 3.130 1.00 66.38 96 ARG A C 1
ATOM 783 O O . ARG A 1 96 ? -9.509 14.553 1.943 1.00 66.38 96 ARG A O 1
ATOM 790 N N . CYS A 1 97 ? -9.368 13.273 3.775 1.00 70.00 97 CYS A N 1
ATOM 791 C CA . CYS A 1 97 ? -9.886 12.042 3.166 1.00 70.00 97 CYS A CA 1
ATOM 792 C C . CYS A 1 97 ? -11.408 11.912 3.241 1.00 70.00 97 CYS A C 1
ATOM 794 O O . CYS A 1 97 ? -11.957 10.809 3.258 1.00 70.00 97 CYS A O 1
ATOM 796 N N . SER A 1 98 ? -12.095 13.051 3.345 1.00 59.41 98 SER A N 1
ATOM 797 C CA . SER A 1 98 ? -13.529 13.130 3.606 1.00 59.41 98 SER A CA 1
ATOM 798 C C . SER A 1 98 ? -14.396 12.566 2.479 1.00 59.41 98 SER A C 1
ATOM 800 O O . SER A 1 98 ? -15.511 12.148 2.777 1.00 59.41 98 SER A O 1
ATOM 802 N N . GLY A 1 99 ? -13.918 12.497 1.230 1.00 56.62 99 GLY A N 1
ATOM 803 C CA . GLY A 1 99 ? -14.684 11.932 0.113 1.00 56.62 99 GLY A CA 1
ATOM 804 C C . GLY A 1 99 ? -14.754 10.402 0.079 1.00 56.62 99 GLY A C 1
ATOM 805 O O . GLY A 1 99 ? -15.528 9.846 -0.699 1.00 56.62 99 GLY A O 1
ATOM 806 N N . PHE A 1 100 ? -14.006 9.699 0.935 1.00 56.53 100 PHE A N 1
ATOM 807 C CA . PHE A 1 100 ? -13.926 8.231 0.916 1.00 56.53 100 PHE A CA 1
ATOM 808 C C . PHE A 1 100 ? -14.800 7.524 1.961 1.00 56.53 100 PHE A C 1
ATOM 810 O O . PHE A 1 100 ? -14.973 6.302 1.908 1.00 56.53 100 PHE A O 1
ATOM 817 N N . LEU A 1 101 ? -15.398 8.283 2.882 1.00 60.56 101 LEU A N 1
ATOM 818 C CA . LEU A 1 101 ? -16.503 7.816 3.710 1.00 60.56 101 LEU A CA 1
ATOM 819 C C . LEU A 1 101 ? -17.818 8.324 3.107 1.00 60.56 101 LEU A C 1
ATOM 821 O O . LEU A 1 101 ? -18.013 9.536 3.021 1.00 60.56 101 LEU A O 1
ATOM 825 N N . PRO A 1 102 ? -18.758 7.440 2.727 1.00 55.47 102 PRO A N 1
ATOM 826 C CA . PRO A 1 102 ? -20.114 7.868 2.411 1.00 55.47 102 PRO A CA 1
ATOM 827 C C . PRO A 1 102 ? -20.692 8.678 3.577 1.00 55.47 102 PRO A C 1
ATOM 829 O O . PRO A 1 102 ? -20.465 8.328 4.740 1.00 55.47 102 PRO A O 1
ATOM 832 N N . ALA A 1 103 ? -21.458 9.729 3.277 1.00 56.62 103 ALA A N 1
ATOM 833 C CA . ALA A 1 103 ? -22.094 10.560 4.294 1.00 56.62 103 ALA A CA 1
ATOM 834 C C . ALA A 1 103 ? -22.829 9.691 5.336 1.00 56.62 103 ALA A C 1
ATOM 836 O O . ALA A 1 103 ? -23.667 8.859 4.989 1.00 56.62 103 ALA A O 1
ATOM 837 N N . GLY A 1 104 ? -22.477 9.861 6.614 1.00 60.34 104 GLY A N 1
ATOM 838 C CA . GLY A 1 104 ? -23.077 9.122 7.729 1.00 60.34 104 GLY A CA 1
ATOM 839 C C . GLY A 1 104 ? -22.434 7.772 8.072 1.00 60.34 104 GLY A C 1
ATOM 840 O O . GLY A 1 104 ? -22.907 7.117 8.999 1.00 60.34 104 GLY A O 1
ATOM 841 N N . ARG A 1 105 ? -21.360 7.344 7.391 1.00 67.50 105 ARG A N 1
ATOM 842 C CA . ARG A 1 105 ? -20.572 6.169 7.805 1.00 67.50 105 ARG A CA 1
ATOM 843 C C . ARG A 1 105 ? -19.307 6.565 8.552 1.00 67.50 105 ARG A C 1
ATOM 845 O O . ARG A 1 105 ? -18.545 7.418 8.112 1.00 67.50 105 ARG A O 1
ATOM 852 N N . THR A 1 106 ? -19.064 5.883 9.662 1.00 76.88 106 THR A N 1
ATOM 853 C CA . THR A 1 106 ? -17.784 5.893 10.368 1.00 76.88 106 THR A CA 1
ATOM 854 C C . THR A 1 106 ? -16.858 4.823 9.792 1.00 76.88 106 THR A C 1
ATOM 856 O O . THR A 1 106 ? -17.300 3.852 9.168 1.00 76.88 106 THR A O 1
ATOM 859 N N . TRP A 1 107 ? -15.553 5.001 9.986 1.00 82.81 107 TRP A N 1
ATOM 860 C CA . TRP A 1 107 ? -14.588 3.941 9.717 1.00 82.81 107 TRP A CA 1
ATOM 861 C C . TRP A 1 107 ? -14.916 2.708 10.575 1.00 82.81 107 TRP A C 1
ATOM 863 O O . TRP A 1 107 ? -15.262 2.843 11.750 1.00 82.81 107 TRP A O 1
ATOM 873 N N . ALA A 1 108 ? -14.794 1.521 9.986 1.00 88.12 108 ALA A N 1
ATOM 874 C CA . ALA A 1 108 ? -15.030 0.236 10.623 1.00 88.12 108 ALA A CA 1
ATOM 875 C C . ALA A 1 108 ? -13.960 -0.786 10.189 1.00 88.12 108 ALA A C 1
ATOM 877 O O . ALA A 1 108 ? -13.612 -0.845 9.004 1.00 88.12 108 ALA A O 1
ATOM 878 N N . PRO A 1 109 ? -13.451 -1.626 11.109 1.00 92.12 109 PRO A N 1
ATOM 879 C CA . PRO A 1 109 ? -12.554 -2.723 10.757 1.00 92.12 109 PRO A CA 1
ATOM 880 C C . PRO A 1 109 ? -13.192 -3.705 9.765 1.00 92.12 109 PRO A C 1
ATOM 882 O O . PRO A 1 109 ? -14.403 -3.917 9.764 1.00 92.12 109 PRO A O 1
ATOM 885 N N . GLY A 1 110 ? -12.369 -4.312 8.910 1.00 91.56 110 GLY A N 1
ATOM 886 C CA . GLY A 1 110 ? -12.785 -5.285 7.896 1.00 91.56 110 GLY A CA 1
ATOM 887 C C . GLY A 1 110 ? -13.444 -4.689 6.647 1.00 91.56 110 GLY A C 1
ATOM 888 O O . GLY A 1 110 ? -13.541 -5.378 5.632 1.00 91.56 110 GLY A O 1
ATOM 889 N N . ALA A 1 111 ? -13.854 -3.419 6.672 1.00 90.62 111 ALA A N 1
ATOM 890 C CA . ALA A 1 111 ? -14.360 -2.729 5.492 1.00 90.62 111 ALA A CA 1
ATOM 891 C C . ALA A 1 111 ? -13.213 -2.225 4.599 1.00 90.62 111 ALA A C 1
ATOM 893 O O . ALA A 1 111 ? -12.156 -1.817 5.083 1.00 90.62 111 ALA A O 1
ATOM 894 N N . LEU A 1 112 ? -13.440 -2.255 3.281 1.00 90.50 112 LEU A N 1
ATOM 895 C CA . LEU A 1 112 ? -12.530 -1.695 2.284 1.00 90.50 112 LEU A CA 1
ATOM 896 C C . LEU A 1 112 ? -12.914 -0.246 1.995 1.00 90.50 112 LEU A C 1
ATOM 898 O O . LEU A 1 112 ? -14.024 0.019 1.530 1.00 90.50 112 LEU A O 1
ATOM 902 N N . TYR A 1 113 ? -11.965 0.656 2.198 1.00 88.25 113 TYR A N 1
ATOM 903 C CA . TYR A 1 113 ? -12.098 2.072 1.878 1.00 88.25 113 TYR A CA 1
ATOM 904 C C . TYR A 1 113 ? -11.174 2.423 0.727 1.00 88.25 113 TYR A C 1
ATOM 906 O O . TYR A 1 113 ? -10.042 1.950 0.672 1.00 88.25 113 TYR A O 1
ATOM 914 N N . GLU A 1 114 ? -11.650 3.231 -0.210 1.00 88.81 114 GLU A N 1
ATOM 915 C CA . GLU A 1 114 ? -10.791 3.765 -1.263 1.00 88.81 114 GLU A CA 1
ATOM 916 C C . GLU A 1 114 ? -9.941 4.906 -0.692 1.00 88.81 114 GLU A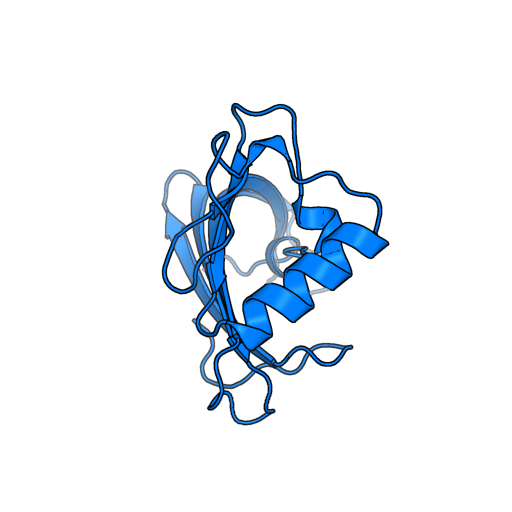 C 1
ATOM 918 O O . GLU A 1 114 ? -10.371 5.617 0.204 1.00 88.81 114 GLU A O 1
ATOM 923 N N . LEU A 1 115 ? -8.707 5.033 -1.165 1.00 88.56 115 LEU A N 1
ATOM 924 C CA . LEU A 1 115 ? -7.777 6.114 -0.815 1.00 88.56 115 LEU A CA 1
ATOM 925 C C . LEU A 1 115 ? -7.339 6.898 -2.047 1.00 88.56 115 LEU A C 1
ATOM 927 O O . LEU A 1 115 ? -6.937 8.050 -1.952 1.00 88.56 115 LEU A O 1
ATOM 931 N N . LEU A 1 116 ? -7.378 6.239 -3.199 1.00 90.56 116 LEU A N 1
ATOM 932 C CA . LEU A 1 116 ? -7.102 6.819 -4.496 1.00 90.56 116 LEU A CA 1
ATOM 933 C C . LEU A 1 116 ? -7.975 6.104 -5.515 1.00 90.56 116 LEU A C 1
ATOM 935 O O . LEU A 1 116 ? -8.092 4.872 -5.494 1.00 90.56 116 LEU A O 1
ATOM 939 N N . SER A 1 117 ? -8.524 6.869 -6.449 1.00 89.69 117 SER A N 1
ATOM 940 C CA . SER A 1 117 ? -9.236 6.357 -7.611 1.00 89.69 117 SER A CA 1
ATOM 941 C C . SER A 1 117 ? -8.922 7.238 -8.810 1.00 89.69 117 SER A C 1
ATOM 943 O O . SER A 1 117 ? -9.084 8.446 -8.733 1.00 89.69 117 SER A O 1
ATOM 945 N N . ALA A 1 118 ? -8.557 6.648 -9.948 1.00 85.31 118 ALA A N 1
ATOM 946 C CA . ALA A 1 118 ? -8.299 7.391 -11.187 1.00 85.31 118 ALA A CA 1
ATOM 947 C C . ALA A 1 118 ? -9.525 8.156 -11.722 1.00 85.31 118 ALA A C 1
ATOM 949 O O . ALA A 1 118 ? -9.396 8.945 -12.652 1.00 85.31 118 ALA A O 1
ATOM 950 N N . LYS A 1 119 ? -10.720 7.880 -11.184 1.00 80.69 119 LYS A N 1
ATOM 951 C CA . LYS A 1 119 ? -11.956 8.612 -11.494 1.00 80.69 119 LYS A CA 1
ATOM 952 C C . LYS A 1 119 ? -12.270 9.722 -10.485 1.00 80.69 119 LYS A C 1
ATOM 954 O O . LYS A 1 119 ? -13.196 10.484 -10.731 1.00 80.69 119 LYS A O 1
ATOM 959 N N . GLY A 1 120 ? -11.591 9.740 -9.339 1.00 75.31 120 GLY A N 1
ATOM 960 C CA . GLY A 1 120 ? -11.784 10.726 -8.281 1.00 75.31 120 GLY A CA 1
ATOM 961 C C . GLY A 1 120 ? -10.752 11.846 -8.372 1.00 75.31 120 GLY A C 1
ATOM 962 O O . GLY A 1 120 ? -9.688 11.664 -8.957 1.00 75.31 120 GLY A O 1
ATOM 963 N N . GLU A 1 121 ? -11.074 12.995 -7.785 1.00 74.50 121 GLU A N 1
ATOM 964 C CA . GLU A 1 121 ? -10.163 14.147 -7.703 1.00 74.50 121 GLU A CA 1
ATOM 965 C C . GLU A 1 121 ? -9.284 14.119 -6.440 1.00 74.50 121 GLU A C 1
ATOM 967 O O . GLU A 1 121 ? -8.307 14.857 -6.350 1.00 74.50 121 GLU A O 1
ATOM 972 N N . GLU A 1 122 ? -9.609 13.260 -5.467 1.00 80.31 122 GLU A N 1
ATOM 973 C CA . GLU A 1 122 ? -8.902 13.163 -4.189 1.00 80.31 122 GLU A CA 1
ATOM 974 C C . GLU A 1 122 ? -7.866 12.024 -4.186 1.00 80.31 122 GLU A C 1
ATOM 976 O O . GLU A 1 122 ? -8.136 10.905 -4.634 1.00 80.31 122 GLU A O 1
ATOM 981 N N . ASP A 1 123 ? -6.689 12.307 -3.619 1.00 86.44 123 ASP A N 1
ATOM 982 C CA . ASP A 1 123 ? -5.634 11.332 -3.335 1.00 86.44 123 ASP A CA 1
ATOM 983 C C . ASP A 1 123 ? -5.196 11.439 -1.869 1.00 86.44 123 ASP A C 1
ATOM 985 O O . ASP A 1 123 ? -4.582 12.417 -1.440 1.00 86.44 123 ASP A O 1
ATOM 989 N N . CYS A 1 124 ? -5.515 10.404 -1.099 1.00 86.56 124 CYS A N 1
ATOM 990 C CA . CYS A 1 124 ? -5.183 10.292 0.317 1.00 86.56 124 CYS A CA 1
ATOM 991 C C . CYS A 1 124 ? -3.887 9.551 0.605 1.00 86.56 124 CYS A C 1
ATOM 993 O O . CYS A 1 124 ? -3.455 9.473 1.758 1.00 86.56 124 CYS A O 1
ATOM 995 N N . THR A 1 125 ? -3.267 8.979 -0.421 1.00 87.56 125 THR A N 1
ATOM 996 C CA . THR A 1 125 ? -2.075 8.158 -0.252 1.00 87.56 125 THR A CA 1
ATOM 997 C C . THR A 1 125 ? -0.864 8.928 0.297 1.00 87.56 125 THR A C 1
ATOM 999 O O . THR A 1 125 ? -0.155 8.347 1.125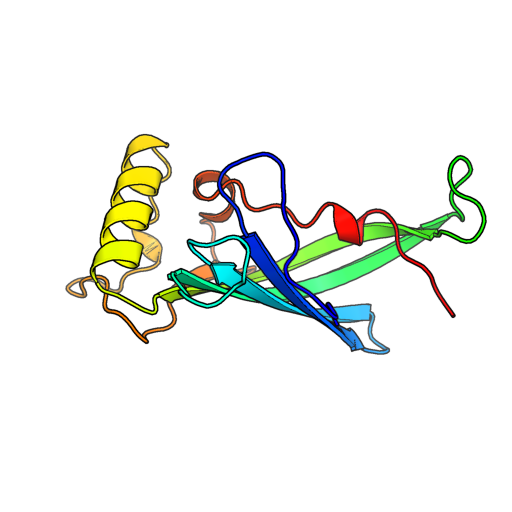 1.00 87.56 125 THR A O 1
ATOM 1002 N N . PRO A 1 126 ? -0.659 10.236 0.010 1.00 85.00 126 PRO A N 1
ATOM 1003 C CA . PRO A 1 126 ? 0.430 10.996 0.626 1.00 85.00 126 PRO A CA 1
ATOM 1004 C C . PRO A 1 126 ? 0.307 11.120 2.150 1.00 85.00 126 PRO A C 1
ATOM 1006 O O . PRO A 1 126 ? 1.318 11.072 2.846 1.00 85.00 126 PRO A O 1
ATOM 1009 N N . GLY A 1 127 ? -0.917 11.212 2.688 1.00 82.12 127 GLY A N 1
ATOM 1010 C CA . GLY A 1 127 ? -1.153 11.274 4.139 1.00 82.12 127 GLY A CA 1
ATOM 1011 C C . GLY A 1 127 ? -0.759 9.986 4.875 1.00 82.12 127 GLY A C 1
ATOM 1012 O O . GLY A 1 127 ? -0.548 9.995 6.086 1.00 82.12 127 GLY A O 1
ATOM 1013 N N . LEU A 1 128 ? -0.625 8.880 4.138 1.00 82.06 128 LEU A N 1
ATOM 1014 C CA . LEU A 1 128 ? -0.135 7.597 4.641 1.00 82.06 128 LEU A CA 1
ATOM 1015 C C . LEU A 1 128 ? 1.378 7.430 4.477 1.00 82.06 128 LEU A C 1
ATOM 1017 O O . LEU A 1 128 ? 1.899 6.390 4.861 1.00 82.06 128 LEU A O 1
ATOM 1021 N N . GLY A 1 129 ? 2.070 8.390 3.853 1.00 83.12 129 GLY A N 1
ATOM 1022 C CA . GLY A 1 129 ? 3.449 8.193 3.403 1.00 83.12 129 GLY A CA 1
ATOM 1023 C C . GLY A 1 129 ? 3.577 7.082 2.355 1.00 83.12 129 GLY A C 1
ATOM 1024 O O . GLY A 1 129 ? 4.652 6.511 2.184 1.00 83.12 129 GLY A O 1
ATOM 1025 N N . PHE A 1 130 ? 2.483 6.735 1.668 1.00 87.94 130 PHE A N 1
ATOM 1026 C CA . PHE A 1 130 ? 2.471 5.614 0.740 1.00 87.94 130 PHE A CA 1
ATOM 1027 C C . PHE A 1 130 ? 3.221 5.958 -0.548 1.00 87.94 130 PHE A C 1
ATOM 1029 O O . PHE A 1 130 ? 2.904 6.928 -1.235 1.00 87.94 130 PHE A O 1
ATOM 1036 N N . ALA A 1 131 ? 4.168 5.097 -0.917 1.00 86.12 131 ALA A N 1
ATOM 1037 C CA . ALA A 1 131 ? 4.843 5.124 -2.205 1.00 86.12 131 ALA A CA 1
ATOM 1038 C C . ALA A 1 131 ? 5.277 3.711 -2.613 1.00 86.12 131 ALA A C 1
ATOM 1040 O O . ALA A 1 131 ? 5.654 2.893 -1.774 1.00 86.12 131 ALA A O 1
ATOM 1041 N N . MET A 1 132 ? 5.282 3.429 -3.918 1.00 89.56 132 MET A N 1
ATOM 1042 C CA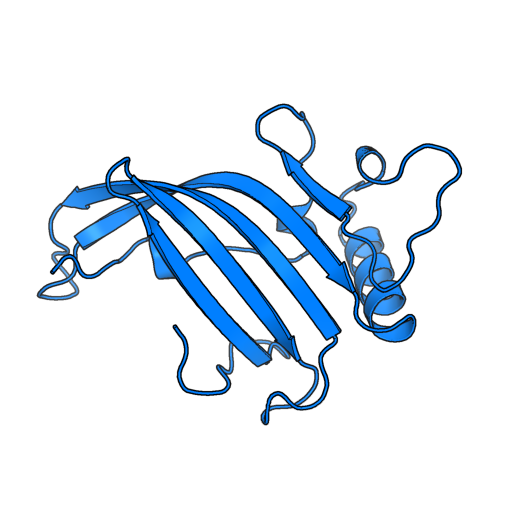 . MET A 1 132 ? 5.765 2.158 -4.474 1.00 89.56 132 MET A CA 1
ATOM 1043 C C . MET A 1 132 ? 7.127 2.331 -5.151 1.00 89.56 132 MET A C 1
ATOM 1045 O O . MET A 1 132 ? 7.283 2.054 -6.339 1.00 89.56 132 MET A O 1
ATOM 1049 N N . HIS A 1 133 ? 8.129 2.818 -4.411 1.00 86.06 133 HIS A N 1
ATOM 1050 C CA . HIS A 1 133 ? 9.471 3.057 -4.961 1.00 86.06 133 HIS A CA 1
ATOM 1051 C C . HIS A 1 133 ? 10.104 1.800 -5.568 1.00 86.06 133 HIS A C 1
ATOM 1053 O O . HIS A 1 133 ? 10.839 1.902 -6.536 1.00 86.06 133 HIS A O 1
ATOM 1059 N N . GLU A 1 134 ? 9.776 0.603 -5.081 1.00 87.31 134 GLU A N 1
ATOM 1060 C CA . GLU A 1 134 ? 10.256 -0.644 -5.690 1.00 87.31 134 GLU A CA 1
ATOM 1061 C C . GLU A 1 134 ? 9.778 -0.878 -7.131 1.00 87.31 134 GLU A C 1
ATOM 1063 O O . GLU A 1 134 ? 10.326 -1.737 -7.811 1.00 87.31 134 GLU A O 1
ATOM 1068 N N . LEU A 1 135 ? 8.743 -0.172 -7.597 1.00 92.31 135 LEU A N 1
ATOM 1069 C CA . LEU A 1 135 ? 8.278 -0.277 -8.979 1.00 92.31 135 LEU A CA 1
ATOM 1070 C C . LEU A 1 135 ? 9.039 0.653 -9.926 1.00 92.31 135 LEU A C 1
ATOM 1072 O O . LEU A 1 135 ? 8.795 0.582 -11.128 1.00 92.31 135 LEU A O 1
ATOM 1076 N N . SER A 1 136 ? 9.947 1.499 -9.421 1.00 91.75 136 SER A N 1
ATOM 1077 C CA . SER A 1 136 ? 10.798 2.328 -10.281 1.00 91.75 136 SER A CA 1
ATOM 1078 C C . SER A 1 136 ? 11.933 1.540 -10.938 1.00 91.75 136 SER A C 1
ATOM 1080 O O . SER A 1 136 ? 12.517 1.986 -11.925 1.00 91.75 136 SER A O 1
ATOM 1082 N N . LEU A 1 137 ? 12.245 0.361 -10.399 1.00 92.00 137 LEU A N 1
ATOM 1083 C CA . LEU A 1 137 ? 13.335 -0.479 -10.860 1.00 92.00 137 LEU A CA 1
ATOM 1084 C C . LEU A 1 137 ? 12.930 -1.950 -10.740 1.00 92.00 137 LEU A C 1
ATOM 1086 O O . LEU A 1 137 ? 12.798 -2.484 -9.640 1.00 92.00 137 LEU A O 1
ATOM 1090 N N . VAL A 1 138 ? 12.724 -2.611 -11.878 1.00 91.75 138 VAL A N 1
ATOM 1091 C CA . VAL A 1 138 ? 12.201 -3.983 -11.938 1.00 91.75 138 VAL A CA 1
ATOM 1092 C C . VAL A 1 138 ? 13.116 -4.893 -12.742 1.00 91.75 138 VAL A C 1
ATOM 1094 O O . VAL A 1 138 ? 13.82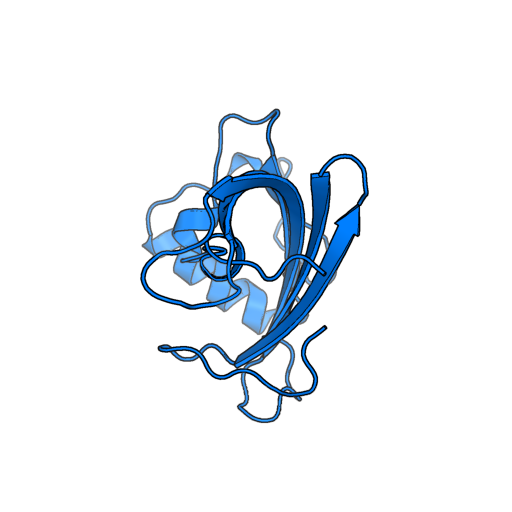2 -4.457 -13.648 1.00 91.75 138 VAL A O 1
ATOM 1097 N N . ARG A 1 139 ? 13.084 -6.188 -12.434 1.00 88.31 139 ARG A N 1
ATOM 1098 C CA . ARG A 1 139 ? 13.705 -7.213 -13.270 1.00 88.31 139 ARG A CA 1
ATOM 1099 C C . ARG A 1 139 ? 12.658 -7.756 -14.236 1.00 88.31 139 ARG A C 1
ATOM 1101 O O . ARG A 1 139 ? 11.554 -8.091 -13.814 1.00 88.31 139 ARG A O 1
ATOM 1108 N N . VAL A 1 140 ? 13.008 -7.808 -15.515 1.00 81.00 140 VAL A N 1
ATOM 1109 C CA . VAL A 1 140 ? 12.189 -8.417 -16.565 1.00 81.00 140 VAL A CA 1
ATOM 1110 C C . VAL A 1 140 ? 12.893 -9.714 -16.939 1.00 81.00 140 VAL A C 1
ATOM 1112 O O . VAL A 1 140 ? 14.067 -9.675 -17.304 1.00 81.00 140 VAL A O 1
ATOM 1115 N N . GLU A 1 141 ? 12.215 -10.841 -16.743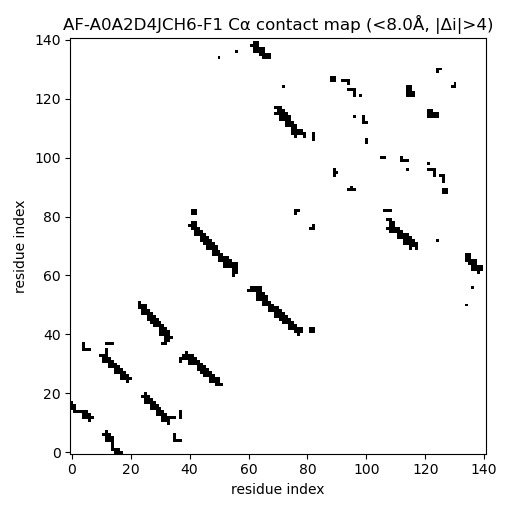 1.00 65.06 141 GLU A N 1
ATOM 1116 C CA . GLU A 1 141 ? 12.678 -12.171 -17.163 1.00 65.06 141 GLU A CA 1
ATOM 1117 C C . GLU A 1 141 ? 12.067 -12.545 -18.512 1.00 65.06 141 GLU A C 1
ATOM 1119 O O . GLU A 1 141 ? 10.887 -12.181 -18.742 1.00 65.06 141 GLU A O 1
#

Mean predicted aligned error: 5.68 Å

Solvent-accessible surface area (backbone atoms only — not comparable to full-atom values): 7950 Å² total; per-residue (Å²): 103,59,94,56,61,41,80,45,99,68,94,45,19,34,38,41,43,66,46,80,43,96,88,34,35,35,43,37,37,38,41,33,18,79,37,83,78,59,78,46,67,29,38,34,38,47,36,32,32,37,55,45,80,65,52,72,36,91,85,47,83,80,30,30,29,27,46,71,46,77,42,32,32,29,40,31,25,70,32,67,65,46,40,51,56,48,52,53,47,25,60,71,61,69,50,80,61,66,87,51,44,62,91,94,56,75,93,57,57,75,44,79,34,59,38,31,38,71,90,51,95,61,71,42,42,68,48,69,71,60,76,68,68,71,54,39,53,40,74,80,133

Sequence (141 aa):
VSTGCEVRPGPEFLTRSYMFFANRLFKAYQFYYHDPSCREPTYSLVIKGKIRLRQASWITLGATEADYHLHKVGIVFYSQRAMQEMVARLNQTGVRCSGFLPAGRTWAPGALYELLSAKGEEDCTPGLGFAMHELSLVRVE

Foldseek 3Di:
DDPAWDDDPDQWTWDKDKDADPVQKIWMKIWTARDSRRPHTFKMKIWIWGKAWDAQDPVDHQKTFIDIDTAWIKMAGADPVSVVVLVVLLVVVVQPPPVFDDPPDDDDHPDITTQDHPVDPGHSCVSVVDDDVVSRIGHDD

Nearest PDB structures (foldseek):
  8e0r-assembly1_A  TM=9.152E-01  e=1.341E-14  Mus musculus
  8e0p-assembly2_B  TM=9.061E-01  e=1.269E-14  Escherichia coli
  8e0w-assembly1_A  TM=9.152E-01  e=3.999E-14  Mus musculus
  8e0w-assembly2_B  TM=9.053E-01  e=6.193E-14  Mus musculus
  8e0p-assembly4_D  TM=9.172E-01  e=1.749E-13  Escherichia coli

pLDDT: mean 86.96, std 10.32, range [55.47, 97.31]

Organism: NCBI:txid129467

Secondary structure (DSSP, 8-state):
--SSPEEETTTEEEEEEEEE-TTSEEEEEEEEESSTTS-SEEEEEEEEEEEEEEEEPSSSTT-EEEEEEEEEEEEEESSHHHHHHHHHHHHHTT---GGGSPTTPPP-TT-EEEEEETTSS-B-GGGGT---GGGSEE---

InterPro domains:
  IPR029405 APCDD1 domain [PF14921] (1-141)
  IPR029405 APCDD1 domain [SM01352] (1-141)
  IPR042425 Protein APCDD1 [PTHR31021] (1-141)

Radius of gyration: 16.16 Å; Cα contacts (8 Å, |Δi|>4): 282; chains: 1; bounding box: 47×33×38 Å